Protein AF-A0A286IKX7-F1 (afdb_monomer)

Sequence (100 aa):
MKPLSNNLNVHLFSLTIGEFVQLQKSLISEEIKNISPKTGEDQQKSLFNFNQAAEYLNVSKPTFSKLRKSGKIKGMKVSENRILFSKVDLDMYLQNCREN

Foldseek 3Di:
DDDDPPPPPPVDDDDDPVRVVVVVVVVVVVVCVVVVPPPVVPDPQQKAWLVRLCVVLVHDSVVSVVCVVVVLADWDDPDPPTTIGGPVRSVVSVVVVVVD

Solvent-accessible surface area (backbone atoms only — not comparable to full-atom values): 6253 Å² total; per-residue (Å²): 138,82,84,82,79,77,81,75,81,70,80,75,83,82,70,54,72,69,56,47,56,50,52,54,51,52,54,51,54,53,50,48,62,71,68,42,79,75,81,52,87,84,74,63,76,59,60,27,45,67,66,55,46,16,57,73,71,72,45,54,65,71,56,43,51,50,41,40,76,71,60,67,40,68,64,49,77,79,48,99,90,41,54,34,29,48,51,68,47,55,51,51,42,56,51,59,66,72,78,107

Mean predicted aligned error: 15.91 Å

Nearest PDB structures (foldseek):
  4j2n-assembly1_A  TM=9.054E-01  e=1.148E-02  Pukovnikvirus pukovnik
  6ama-assembly1_B  TM=7.770E-01  e=1.007E-02  Streptomyces venezuelae
  5i44-assembly4_F-2  TM=7.588E-01  e=8.840E-03  Bacillus subtilis subsp. subtilis str. 168
  2zhh-assembly1_A-2  TM=7.863E-01  e=3.483E-02  Escherichia coli K-12
  3ucs-assembly1_A  TM=7.733E-01  e=5.873E-02  Klebsiella pneumoniae 342

Structure (mmCIF, N/CA/C/O backbone):
data_AF-A0A286IKX7-F1
#
_entry.id   AF-A0A286IKX7-F1
#
loop_
_atom_site.group_PDB
_atom_site.id
_atom_site.type_symbol
_atom_site.label_atom_id
_atom_site.label_alt_id
_atom_site.label_comp_id
_atom_site.label_asym_id
_atom_site.label_entity_id
_atom_site.label_seq_id
_atom_site.pdbx_PDB_ins_code
_atom_site.Cartn_x
_atom_site.Cartn_y
_atom_site.Cartn_z
_atom_site.occupancy
_atom_site.B_iso_or_equiv
_atom_site.auth_seq_id
_atom_site.auth_comp_id
_atom_site.auth_asym_id
_atom_site.auth_atom_id
_atom_site.pdbx_PDB_model_num
ATOM 1 N N . MET A 1 1 ? 35.862 -35.260 -65.998 1.00 47.72 1 MET A N 1
ATOM 2 C CA . MET A 1 1 ? 35.483 -34.774 -64.652 1.00 47.72 1 MET A CA 1
ATOM 3 C C . MET A 1 1 ? 34.980 -33.344 -64.797 1.00 47.72 1 MET A C 1
ATOM 5 O O . MET A 1 1 ? 35.721 -32.529 -65.326 1.00 47.72 1 MET A O 1
ATOM 9 N N . LYS A 1 2 ? 33.717 -33.054 -64.456 1.00 43.44 2 LYS A N 1
ATOM 10 C CA . LYS A 1 2 ? 33.159 -31.687 -64.490 1.00 43.44 2 LYS A CA 1
ATOM 11 C C . LYS A 1 2 ? 33.280 -31.077 -63.086 1.00 43.44 2 LYS A C 1
ATOM 13 O O . LYS A 1 2 ? 32.954 -31.793 -62.139 1.00 43.44 2 LYS A O 1
ATOM 18 N N . PRO A 1 3 ? 33.733 -29.824 -62.920 1.00 53.75 3 PRO A N 1
ATOM 19 C CA . PRO A 1 3 ? 33.733 -29.189 -61.611 1.00 53.75 3 PRO A CA 1
ATOM 20 C C . PRO A 1 3 ? 32.295 -28.870 -61.189 1.00 53.75 3 PRO A C 1
ATOM 22 O O . PRO A 1 3 ? 31.509 -28.321 -61.961 1.00 53.75 3 PRO A O 1
ATOM 25 N N . LEU A 1 4 ? 31.957 -29.259 -59.961 1.00 54.94 4 LEU A N 1
ATOM 26 C CA . LEU A 1 4 ? 30.704 -28.928 -59.300 1.00 54.94 4 LEU A CA 1
ATOM 27 C C . LEU A 1 4 ? 30.826 -27.481 -58.798 1.00 54.94 4 LEU A C 1
ATOM 29 O O . LEU A 1 4 ? 31.413 -27.226 -57.748 1.00 54.94 4 LEU A O 1
ATOM 33 N N . SER A 1 5 ? 30.347 -26.513 -59.577 1.00 57.78 5 SER A N 1
ATOM 34 C CA . SER A 1 5 ? 30.238 -25.129 -59.114 1.00 57.78 5 SER A CA 1
ATOM 35 C C . SER A 1 5 ? 29.103 -25.077 -58.091 1.00 57.78 5 SER A C 1
ATOM 37 O O . SER A 1 5 ? 27.930 -24.977 -58.451 1.00 57.78 5 SER A O 1
ATOM 39 N N . ASN A 1 6 ? 29.442 -25.215 -56.810 1.00 56.69 6 ASN A N 1
ATOM 40 C CA . ASN A 1 6 ? 28.498 -25.027 -55.718 1.00 56.69 6 ASN A CA 1
ATOM 41 C C . ASN A 1 6 ? 27.976 -23.585 -55.775 1.00 56.69 6 ASN A C 1
ATOM 43 O O . ASN A 1 6 ? 28.676 -22.648 -55.396 1.00 56.69 6 ASN A O 1
ATOM 47 N N . ASN A 1 7 ? 26.742 -23.413 -56.252 1.00 56.19 7 ASN A N 1
ATOM 48 C CA . ASN A 1 7 ? 25.965 -22.190 -56.082 1.00 56.19 7 ASN A CA 1
ATOM 49 C C . ASN A 1 7 ? 25.621 -22.038 -54.593 1.00 56.19 7 ASN A C 1
ATOM 51 O O . ASN A 1 7 ? 24.495 -22.291 -54.169 1.00 56.19 7 ASN A O 1
ATOM 55 N N . LEU A 1 8 ? 26.599 -21.642 -53.779 1.00 60.97 8 LEU A N 1
ATOM 56 C CA . LEU A 1 8 ? 26.319 -21.031 -52.489 1.00 60.97 8 LEU A CA 1
ATOM 57 C C . LEU A 1 8 ? 25.794 -19.625 -52.779 1.00 60.97 8 LEU A C 1
ATOM 59 O O . LEU A 1 8 ? 26.542 -18.652 -52.818 1.00 60.97 8 LEU A O 1
ATOM 63 N N . ASN A 1 9 ? 24.485 -19.541 -53.013 1.00 57.25 9 ASN A N 1
ATOM 64 C CA . ASN A 1 9 ? 23.735 -18.299 -52.909 1.00 57.25 9 ASN A CA 1
ATOM 65 C C . ASN A 1 9 ? 23.706 -17.908 -51.423 1.00 57.25 9 ASN A C 1
ATOM 67 O O . ASN A 1 9 ? 22.725 -18.125 -50.714 1.00 57.25 9 ASN A O 1
ATOM 71 N N . VAL A 1 10 ? 24.848 -17.437 -50.920 1.00 62.50 10 VAL A N 1
ATOM 72 C CA . VAL A 1 10 ? 24.927 -16.812 -49.606 1.00 62.50 10 VAL A CA 1
ATOM 73 C C . VAL A 1 10 ? 24.399 -15.410 -49.820 1.00 62.50 10 VAL A C 1
ATOM 75 O O . VAL A 1 10 ? 25.113 -14.529 -50.297 1.00 62.50 10 VAL A O 1
ATOM 78 N N . HIS A 1 11 ? 23.115 -15.227 -49.540 1.00 59.03 11 HIS A N 1
ATOM 79 C CA . HIS A 1 11 ? 22.507 -13.911 -49.527 1.00 59.03 11 HIS A CA 1
ATOM 80 C C . HIS A 1 11 ? 23.181 -13.123 -48.395 1.00 59.03 11 HIS A C 1
ATOM 82 O O . HIS A 1 11 ? 22.804 -13.240 -47.229 1.00 59.03 11 HIS A O 1
ATOM 88 N N . LEU A 1 12 ? 24.255 -12.392 -48.716 1.00 64.94 12 LEU A N 1
ATOM 89 C CA . LEU A 1 12 ? 24.895 -11.496 -47.764 1.00 64.94 12 LEU A CA 1
ATOM 90 C C . LEU A 1 12 ? 23.868 -10.422 -47.431 1.00 64.94 12 LEU A C 1
ATOM 92 O O . LEU A 1 12 ? 23.454 -9.647 -48.293 1.00 64.94 12 LEU A O 1
ATOM 96 N N . PHE A 1 13 ? 23.429 -10.397 -46.181 1.00 71.94 13 PHE A N 1
ATOM 97 C CA . PHE A 1 13 ? 22.666 -9.272 -45.685 1.00 71.94 13 PHE A CA 1
ATOM 98 C C . PHE A 1 13 ? 23.636 -8.094 -45.557 1.00 71.94 13 PHE A C 1
ATOM 100 O O . PHE A 1 13 ? 24.614 -8.141 -44.812 1.00 71.94 13 PHE A O 1
ATOM 107 N N . SER A 1 14 ? 23.393 -7.043 -46.330 1.00 76.50 14 SER A N 1
ATOM 108 C CA . SER A 1 14 ? 24.071 -5.763 -46.168 1.00 76.50 14 SER A CA 1
ATOM 109 C C . SER A 1 14 ? 23.096 -4.802 -45.516 1.00 76.50 14 SER A C 1
ATOM 111 O O . SER A 1 14 ? 22.024 -4.555 -46.064 1.00 76.50 14 SER A O 1
ATOM 113 N N . LEU A 1 15 ? 23.472 -4.266 -44.361 1.00 81.31 15 LEU A N 1
ATOM 114 C CA . LEU A 1 15 ? 22.768 -3.156 -43.737 1.00 81.31 15 LEU A CA 1
ATOM 115 C C . LEU A 1 15 ? 23.614 -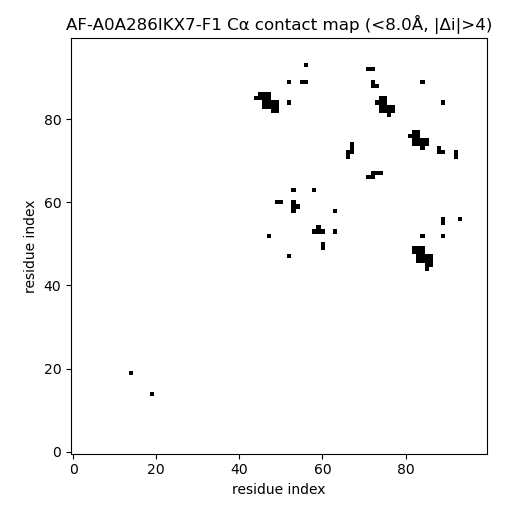1.904 -43.911 1.00 81.31 15 LEU A C 1
ATOM 117 O O . LEU A 1 15 ? 24.829 -1.918 -43.697 1.00 81.31 15 LEU A O 1
ATOM 121 N N . THR A 1 16 ? 22.967 -0.807 -44.269 1.00 87.75 16 THR A N 1
ATOM 122 C CA . THR A 1 16 ? 23.560 0.514 -44.103 1.00 87.75 16 THR A CA 1
ATOM 123 C C . THR A 1 16 ? 23.745 0.807 -42.614 1.00 87.75 16 THR A C 1
ATOM 125 O O . THR A 1 16 ? 23.068 0.252 -41.745 1.00 87.75 16 THR A O 1
ATOM 128 N N . ILE A 1 17 ? 24.646 1.736 -42.298 1.00 86.31 17 ILE A N 1
ATOM 129 C CA . ILE A 1 17 ? 24.882 2.169 -40.912 1.00 86.31 17 ILE A CA 1
ATOM 130 C C . ILE A 1 17 ? 23.581 2.697 -40.281 1.00 86.31 17 ILE A C 1
ATOM 132 O O . ILE A 1 17 ? 23.313 2.441 -39.109 1.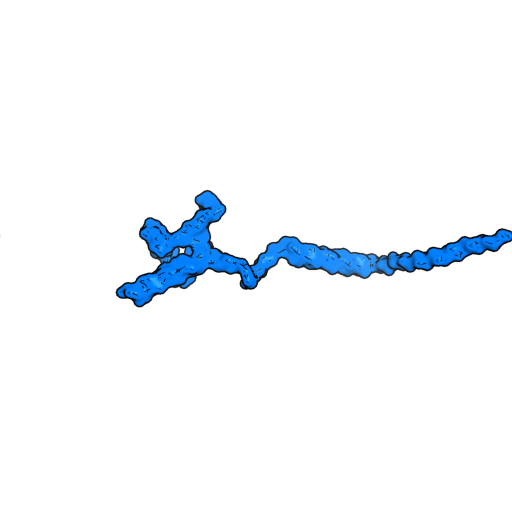00 86.31 17 ILE A O 1
ATOM 136 N N . GLY A 1 18 ? 22.742 3.388 -41.061 1.00 88.25 18 GLY A N 1
ATOM 137 C CA . GLY A 1 18 ? 21.447 3.886 -40.597 1.00 88.25 18 GLY A CA 1
ATOM 138 C C . GLY A 1 18 ? 20.482 2.763 -40.209 1.00 88.25 18 GLY A C 1
ATOM 139 O O . GLY A 1 18 ? 19.877 2.821 -39.139 1.00 88.25 18 GLY A O 1
ATOM 140 N N . GLU A 1 19 ? 20.385 1.720 -41.034 1.00 86.00 19 GLU A N 1
ATOM 141 C CA . GLU A 1 19 ? 19.537 0.552 -40.760 1.00 86.00 19 GLU A CA 1
ATOM 142 C C . GLU A 1 19 ? 20.054 -0.253 -39.562 1.00 86.00 19 GLU A C 1
ATOM 144 O O . GLU A 1 19 ? 19.264 -0.690 -38.727 1.00 86.00 19 GLU A O 1
ATOM 149 N N . PHE A 1 20 ? 21.375 -0.378 -39.409 1.00 88.25 20 PHE A N 1
ATOM 150 C CA . PHE A 1 20 ? 21.974 -1.012 -38.234 1.00 88.25 20 PHE A CA 1
ATOM 151 C C . PHE A 1 20 ? 21.628 -0.262 -36.938 1.00 88.25 20 PHE A C 1
ATOM 153 O O . PHE A 1 20 ? 21.231 -0.876 -35.948 1.00 88.25 20 PHE A O 1
ATOM 160 N N . VAL A 1 21 ? 21.706 1.073 -36.948 1.00 88.50 21 VAL A N 1
ATOM 161 C CA . VAL A 1 21 ? 21.328 1.900 -35.791 1.00 88.50 21 VAL A CA 1
ATOM 162 C C . VAL A 1 21 ? 19.841 1.747 -35.457 1.00 88.50 21 VAL A C 1
ATOM 164 O O . VAL A 1 21 ? 19.474 1.714 -34.281 1.00 88.50 21 VAL A O 1
ATOM 167 N N . GLN A 1 22 ? 18.970 1.648 -36.462 1.00 88.62 22 GLN A N 1
ATOM 168 C CA . GLN A 1 22 ? 17.539 1.417 -36.241 1.00 88.62 22 GLN A CA 1
ATOM 169 C C . GLN A 1 22 ? 17.269 0.032 -35.648 1.00 88.62 22 GLN A C 1
ATOM 171 O O . GLN A 1 22 ? 16.519 -0.067 -34.677 1.00 88.62 22 GLN A O 1
ATOM 176 N N . LEU A 1 23 ? 17.932 -1.004 -36.164 1.00 88.38 23 LEU A N 1
ATOM 177 C CA . LEU A 1 23 ? 17.839 -2.366 -35.641 1.00 88.38 23 LEU A CA 1
ATOM 178 C C . LEU A 1 23 ? 18.320 -2.447 -34.187 1.00 88.38 23 LEU A C 1
ATOM 180 O O . LEU A 1 23 ? 17.673 -3.050 -33.335 1.00 88.38 23 LEU A O 1
ATOM 184 N N . GLN A 1 24 ? 19.431 -1.785 -33.867 1.00 85.94 24 GLN A N 1
ATOM 185 C CA . GLN A 1 24 ? 19.927 -1.734 -32.496 1.00 85.94 24 GLN A CA 1
ATOM 186 C C . GLN A 1 24 ? 18.905 -1.069 -31.556 1.00 85.94 24 GLN A C 1
A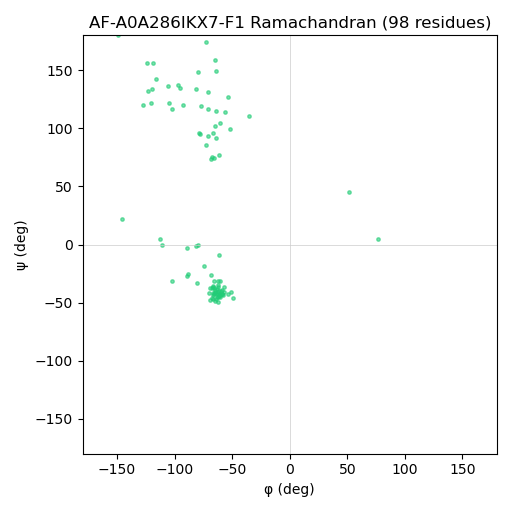TOM 188 O O . GLN A 1 24 ? 18.656 -1.564 -30.457 1.00 85.94 24 GLN A O 1
ATOM 193 N N . LYS A 1 25 ? 18.268 0.027 -31.991 1.00 88.38 25 LYS A N 1
ATOM 194 C CA . LYS A 1 25 ? 17.229 0.719 -31.211 1.00 88.38 25 LYS A CA 1
ATOM 195 C C . LYS A 1 25 ? 15.976 -0.133 -31.004 1.00 88.38 25 LYS A C 1
ATOM 197 O O . LYS A 1 25 ? 15.406 -0.078 -29.913 1.00 88.38 25 LYS A O 1
ATOM 202 N N . SER A 1 26 ? 15.539 -0.898 -32.006 1.00 84.94 26 SER A N 1
ATOM 203 C CA . SER A 1 26 ? 14.361 -1.763 -31.872 1.00 84.94 26 SER A CA 1
ATOM 204 C C . SER A 1 26 ? 14.615 -2.895 -30.880 1.00 84.94 26 SER A C 1
ATOM 206 O O . SER A 1 26 ? 13.828 -3.059 -29.952 1.00 84.94 26 SER A O 1
ATOM 208 N N . LEU A 1 27 ? 15.759 -3.578 -30.993 1.00 84.62 27 LEU A N 1
ATOM 209 C CA . LEU A 1 27 ? 16.140 -4.668 -30.089 1.00 84.62 27 LEU A CA 1
ATOM 210 C C . LEU A 1 27 ? 16.259 -4.189 -28.638 1.00 84.62 27 LEU A C 1
ATOM 212 O O . LEU A 1 27 ? 15.715 -4.805 -27.727 1.00 84.62 27 LEU A O 1
ATOM 216 N N . ILE A 1 28 ? 16.906 -3.040 -28.419 1.00 84.62 28 ILE A N 1
ATOM 217 C CA . ILE A 1 28 ? 17.012 -2.447 -27.080 1.00 84.62 28 ILE A CA 1
ATOM 218 C C . ILE A 1 28 ? 15.625 -2.082 -26.536 1.00 84.62 28 ILE A C 1
ATOM 220 O O . ILE A 1 28 ? 15.351 -2.310 -25.363 1.00 84.62 28 ILE A O 1
ATOM 224 N N . SER A 1 29 ? 14.732 -1.537 -27.363 1.00 76.88 29 SER A N 1
ATOM 225 C CA . SER A 1 29 ? 13.380 -1.161 -26.925 1.00 76.88 29 SER A CA 1
ATOM 226 C C . SER A 1 29 ? 12.527 -2.372 -26.539 1.00 76.88 29 SER A C 1
ATOM 228 O O . SER A 1 29 ? 11.730 -2.289 -25.606 1.00 76.88 29 SER A O 1
ATOM 230 N N . GLU A 1 30 ? 12.679 -3.490 -27.245 1.00 76.06 30 GLU A N 1
ATOM 231 C CA . GLU A 1 30 ? 12.017 -4.758 -26.926 1.00 76.06 30 GLU A CA 1
ATOM 232 C C . GLU A 1 30 ? 12.538 -5.352 -25.615 1.00 76.06 30 GLU A C 1
ATOM 234 O O . GLU A 1 30 ? 11.743 -5.690 -24.737 1.00 76.06 30 GLU A O 1
ATOM 239 N N . GLU A 1 31 ? 13.856 -5.380 -25.424 1.00 75.81 31 GLU A N 1
ATOM 240 C CA . GLU A 1 31 ? 14.459 -5.851 -24.174 1.00 75.81 31 GLU A CA 1
ATOM 241 C C . GLU A 1 31 ? 14.110 -4.944 -22.990 1.00 75.81 31 GLU A C 1
ATOM 243 O O . GLU A 1 31 ? 13.734 -5.425 -21.922 1.00 75.81 31 GLU A O 1
ATOM 248 N N . ILE A 1 32 ? 14.110 -3.619 -23.170 1.00 73.56 32 ILE A N 1
ATOM 249 C CA . ILE A 1 32 ? 13.679 -2.684 -22.122 1.00 73.56 32 ILE A CA 1
ATOM 250 C C . ILE A 1 32 ? 12.206 -2.906 -21.751 1.00 73.56 32 ILE A C 1
ATOM 252 O O . ILE A 1 32 ? 11.869 -2.798 -20.575 1.00 73.56 32 ILE A O 1
ATOM 256 N N . LYS A 1 33 ? 11.318 -3.268 -22.688 1.00 69.38 33 LYS A N 1
ATOM 257 C CA . LYS A 1 33 ? 9.925 -3.634 -22.354 1.00 69.38 33 LYS A CA 1
ATOM 258 C C . LYS A 1 33 ? 9.833 -4.914 -21.518 1.00 69.38 33 LYS A C 1
ATOM 260 O O . LYS A 1 33 ? 8.917 -5.027 -20.706 1.00 69.38 33 LYS A O 1
ATOM 265 N N . ASN A 1 34 ? 10.761 -5.851 -21.701 1.00 67.06 34 ASN A N 1
ATOM 266 C CA . ASN A 1 34 ? 10.814 -7.100 -20.940 1.00 67.06 34 ASN A CA 1
ATOM 267 C C . ASN A 1 34 ? 11.458 -6.926 -19.553 1.00 67.06 34 ASN A C 1
ATOM 269 O O . ASN A 1 34 ? 11.055 -7.603 -18.608 1.00 67.06 34 ASN A O 1
ATOM 273 N N . ILE A 1 35 ? 12.435 -6.020 -19.430 1.00 64.00 35 ILE A N 1
ATOM 274 C CA . ILE A 1 35 ? 13.183 -5.743 -18.190 1.00 64.00 35 ILE A CA 1
ATOM 275 C C . ILE A 1 35 ? 12.499 -4.670 -17.339 1.00 64.00 35 ILE A C 1
ATOM 277 O O . ILE A 1 35 ? 12.652 -4.664 -16.115 1.00 64.00 35 ILE A O 1
ATOM 281 N N . SER A 1 36 ? 11.738 -3.761 -17.958 1.00 54.44 36 SER A N 1
ATOM 282 C CA . SER A 1 36 ? 10.895 -2.831 -17.214 1.00 54.44 36 SER A CA 1
ATOM 283 C C . SER A 1 36 ? 10.023 -3.660 -16.277 1.00 54.44 36 SER A C 1
ATOM 285 O O . SER A 1 36 ? 9.379 -4.609 -16.745 1.00 54.44 36 SER A O 1
ATOM 287 N N . PRO A 1 37 ? 10.003 -3.368 -14.962 1.00 53.72 37 PRO A N 1
ATOM 288 C CA . PRO A 1 37 ? 9.051 -4.019 -14.094 1.00 53.72 37 PRO A CA 1
ATOM 289 C C . PRO A 1 37 ? 7.700 -3.719 -14.717 1.00 53.72 37 PRO A C 1
ATOM 291 O O . PRO A 1 37 ? 7.296 -2.560 -14.790 1.00 53.72 37 PRO A O 1
ATOM 294 N N . LYS A 1 38 ? 7.023 -4.758 -15.215 1.00 52.22 38 LYS A N 1
ATOM 295 C CA . LYS A 1 38 ? 5.604 -4.671 -15.501 1.00 52.22 38 LYS A CA 1
ATOM 296 C C . LYS A 1 38 ? 5.004 -4.154 -14.199 1.00 52.22 38 LYS A C 1
ATOM 298 O O . LYS A 1 38 ? 4.818 -4.919 -13.252 1.00 52.22 38 LYS A O 1
ATOM 303 N N . THR A 1 39 ? 4.718 -2.858 -14.117 1.00 48.81 39 THR A N 1
ATOM 304 C CA . THR A 1 39 ? 3.605 -2.349 -13.333 1.00 48.81 39 THR A CA 1
ATOM 305 C C . THR A 1 39 ? 2.396 -2.998 -13.979 1.00 48.81 39 THR A C 1
ATOM 307 O O . THR A 1 39 ? 1.751 -2.438 -14.852 1.00 48.81 39 THR A O 1
ATOM 310 N N . GLY A 1 40 ? 2.217 -4.281 -13.661 1.00 44.31 40 GLY A N 1
ATOM 311 C CA . GLY A 1 40 ? 1.073 -5.066 -14.034 1.00 44.31 40 GLY A CA 1
ATOM 312 C C . GLY A 1 40 ? -0.073 -4.449 -13.275 1.00 44.31 40 GLY A C 1
ATOM 313 O O . GLY A 1 40 ? -0.264 -4.747 -12.097 1.00 44.31 40 GLY A O 1
ATOM 314 N N . GLU A 1 41 ? -0.782 -3.559 -13.953 1.00 51.91 41 GLU A N 1
ATOM 315 C CA . GLU A 1 41 ? -2.022 -2.971 -13.468 1.00 51.91 41 GLU A CA 1
ATOM 316 C C . GLU A 1 41 ? -3.110 -4.033 -13.251 1.00 51.91 41 GLU A C 1
ATOM 318 O O . GLU A 1 41 ? -4.082 -3.754 -12.566 1.00 51.91 41 GLU A O 1
ATOM 323 N N . ASP A 1 42 ? -2.907 -5.284 -13.682 1.00 46.12 42 ASP A N 1
ATOM 324 C CA . ASP A 1 42 ? -3.985 -6.277 -13.675 1.00 46.12 42 ASP A CA 1
ATOM 325 C C . ASP A 1 42 ? -3.858 -7.436 -12.675 1.00 46.12 42 ASP A C 1
ATOM 327 O O . ASP A 1 42 ? -4.772 -8.252 -12.599 1.00 46.12 42 ASP A O 1
ATOM 331 N N . GLN A 1 43 ? -2.798 -7.5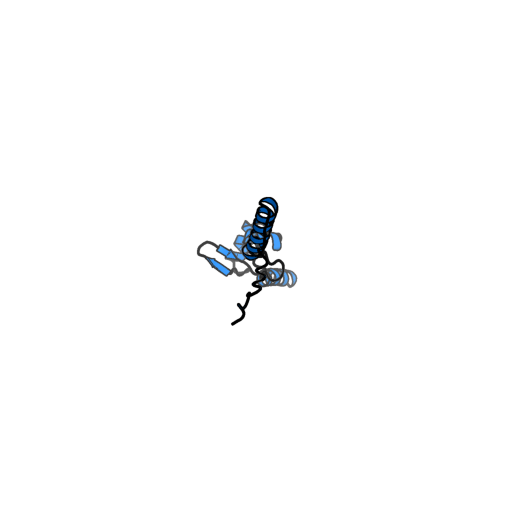28 -11.855 1.00 47.00 43 GLN A N 1
ATOM 332 C CA . GLN A 1 43 ? -2.718 -8.543 -10.773 1.00 47.00 43 GLN A CA 1
ATOM 333 C C . GLN A 1 43 ? -1.976 -8.072 -9.505 1.00 47.00 43 GLN A C 1
ATOM 335 O O . GLN A 1 43 ? -1.497 -8.885 -8.705 1.00 47.00 43 GLN A O 1
ATOM 340 N N . GLN A 1 44 ? -1.878 -6.757 -9.276 1.00 49.41 44 GLN A N 1
ATOM 341 C CA . GLN A 1 44 ? -1.399 -6.228 -7.998 1.00 49.41 44 GLN A CA 1
ATOM 342 C C . GLN A 1 44 ? -2.391 -6.598 -6.894 1.00 49.41 44 GLN A C 1
ATOM 344 O O . GLN A 1 44 ? -3.427 -5.959 -6.717 1.00 49.41 44 GLN A O 1
ATOM 349 N N . LYS A 1 45 ? -2.038 -7.623 -6.108 1.00 56.88 45 LYS A N 1
ATOM 350 C CA . LYS A 1 45 ? -2.502 -7.796 -4.725 1.00 56.88 45 LYS A CA 1
ATOM 351 C C . LYS A 1 45 ? -2.619 -6.402 -4.112 1.00 56.88 45 LYS A C 1
ATOM 353 O O . LYS A 1 45 ? -1.594 -5.741 -3.964 1.00 56.88 45 LYS A O 1
ATOM 358 N N . SER A 1 46 ? -3.848 -5.955 -3.850 1.00 78.25 46 SER A N 1
ATOM 359 C CA . SER A 1 46 ? -4.189 -4.597 -3.418 1.00 78.25 46 SER A CA 1
ATOM 360 C C . SER A 1 46 ? -3.615 -4.319 -2.028 1.00 78.25 46 SER A C 1
ATOM 362 O O . SER A 1 46 ? -4.303 -4.399 -1.010 1.00 78.25 46 SER A O 1
ATOM 364 N N . LEU A 1 47 ? -2.305 -4.112 -1.995 1.00 90.25 47 LEU A N 1
ATOM 365 C CA . LEU A 1 47 ? -1.498 -3.902 -0.816 1.00 90.25 47 LEU A CA 1
ATOM 366 C C . LEU A 1 47 ? -1.206 -2.416 -0.723 1.00 90.25 47 LEU A C 1
ATOM 368 O O . LEU A 1 47 ? -0.523 -1.839 -1.565 1.00 90.25 47 LEU A O 1
ATOM 372 N N . PHE A 1 48 ? -1.706 -1.818 0.339 1.00 92.56 48 PHE A N 1
ATOM 373 C CA . PHE A 1 48 ? -1.553 -0.412 0.631 1.00 92.56 48 PHE A CA 1
ATOM 374 C C . PHE A 1 48 ? -0.390 -0.224 1.594 1.00 92.56 48 PHE A C 1
ATOM 376 O O . PHE A 1 48 ? -0.236 -0.961 2.571 1.00 92.56 48 PHE A O 1
ATOM 383 N N . ASN A 1 49 ? 0.440 0.782 1.346 1.00 93.50 49 ASN A N 1
ATOM 384 C CA . ASN A 1 49 ? 1.327 1.290 2.385 1.00 93.50 49 ASN A CA 1
ATOM 385 C C . ASN A 1 49 ? 0.517 2.082 3.432 1.00 93.50 49 ASN A C 1
ATOM 387 O O . ASN A 1 49 ? -0.680 2.312 3.277 1.00 93.50 49 ASN A O 1
ATOM 391 N N . PHE A 1 50 ? 1.169 2.518 4.510 1.00 93.88 50 PHE A N 1
ATOM 392 C CA . PHE A 1 50 ? 0.492 3.218 5.605 1.00 93.88 50 PHE A CA 1
ATOM 393 C C . PHE A 1 50 ? -0.264 4.484 5.164 1.00 93.88 50 PHE A C 1
ATOM 395 O O . PHE A 1 50 ? -1.369 4.726 5.639 1.00 93.88 50 PHE A O 1
ATOM 402 N N . ASN A 1 51 ? 0.318 5.290 4.268 1.00 93.50 51 ASN A N 1
ATOM 403 C CA . ASN A 1 51 ? -0.322 6.521 3.797 1.00 93.50 51 ASN A CA 1
ATOM 404 C C . ASN A 1 51 ? -1.540 6.193 2.933 1.00 93.50 51 ASN A C 1
ATOM 406 O O . ASN A 1 51 ? -2.623 6.700 3.198 1.00 93.50 51 ASN A O 1
ATOM 410 N N . GLN A 1 52 ? -1.375 5.276 1.979 1.00 94.31 52 GLN A N 1
ATOM 411 C CA . GLN A 1 52 ? -2.460 4.862 1.095 1.00 94.31 52 GLN A CA 1
ATOM 412 C C . GLN A 1 52 ? -3.611 4.211 1.874 1.00 94.31 52 GLN A C 1
ATOM 414 O O . GLN A 1 52 ? -4.769 4.426 1.547 1.00 94.31 52 GLN A O 1
ATOM 419 N N . ALA A 1 53 ? -3.317 3.445 2.928 1.00 94.50 53 ALA A N 1
ATOM 420 C CA . ALA A 1 53 ? -4.343 2.831 3.767 1.00 94.50 53 ALA A CA 1
ATOM 421 C C . ALA A 1 53 ? -5.114 3.867 4.609 1.00 94.50 53 ALA A C 1
ATOM 423 O O . ALA A 1 53 ? -6.323 3.739 4.791 1.00 94.50 53 ALA A O 1
ATOM 424 N N . ALA A 1 54 ? -4.430 4.905 5.104 1.00 95.44 54 ALA A N 1
ATOM 425 C CA . ALA A 1 54 ? -5.077 6.009 5.812 1.00 95.44 54 ALA A CA 1
ATOM 426 C C . ALA A 1 54 ? -5.982 6.829 4.878 1.00 95.44 54 ALA A C 1
ATOM 428 O O . ALA A 1 54 ? -7.108 7.155 5.250 1.00 95.44 54 ALA A O 1
ATOM 429 N N . GLU A 1 55 ? -5.512 7.099 3.657 1.00 95.38 55 GLU A N 1
ATOM 430 C CA . GLU A 1 55 ? -6.290 7.753 2.599 1.00 95.38 55 GLU A CA 1
ATOM 431 C C . GLU A 1 55 ? -7.496 6.905 2.180 1.00 95.38 55 GLU A C 1
ATOM 433 O O . GLU A 1 55 ? -8.600 7.430 2.079 1.00 95.38 55 GLU A O 1
ATOM 438 N N . TYR A 1 56 ? -7.318 5.588 2.031 1.00 94.50 56 TYR A N 1
ATOM 439 C CA . TYR A 1 56 ? -8.392 4.656 1.678 1.00 94.50 56 TYR A CA 1
ATOM 440 C C . TYR A 1 56 ? -9.544 4.678 2.688 1.00 94.50 56 TYR A C 1
ATOM 442 O O . TYR A 1 56 ? -10.711 4.700 2.310 1.00 94.50 56 TYR A O 1
ATOM 450 N N . LEU A 1 57 ? -9.220 4.712 3.983 1.00 93.56 57 LEU A N 1
ATOM 451 C CA . LEU A 1 57 ? -10.215 4.824 5.052 1.00 93.56 57 LEU A CA 1
ATOM 452 C C . LEU A 1 57 ? -10.687 6.264 5.300 1.00 93.56 57 LEU A C 1
ATOM 454 O O . LEU A 1 57 ? -11.521 6.480 6.176 1.00 93.56 57 LEU A O 1
ATOM 458 N N . ASN A 1 58 ? -10.152 7.241 4.563 1.00 94.94 58 ASN A N 1
ATOM 459 C CA . ASN A 1 58 ? -10.407 8.668 4.727 1.00 94.94 58 ASN A CA 1
ATOM 460 C C . ASN A 1 58 ? -10.207 9.162 6.175 1.00 94.94 58 ASN A C 1
ATOM 462 O O . ASN A 1 58 ? -11.026 9.888 6.741 1.00 94.94 58 ASN A O 1
ATOM 466 N N . VAL A 1 59 ? -9.106 8.738 6.805 1.00 94.69 59 VAL A N 1
ATOM 467 C CA . VAL A 1 59 ? -8.737 9.132 8.171 1.00 94.69 59 VAL A CA 1
ATOM 468 C C . VAL A 1 59 ? -7.349 9.755 8.218 1.00 94.69 59 VAL A C 1
ATOM 470 O O . VAL A 1 59 ? -6.467 9.470 7.411 1.00 94.69 59 VAL A O 1
ATOM 473 N N . SER A 1 60 ? -7.105 10.572 9.242 1.00 96.38 60 SER A N 1
ATOM 474 C CA . SER A 1 60 ? -5.767 11.111 9.476 1.00 96.38 60 SER A CA 1
ATOM 475 C C . SER A 1 60 ? -4.755 9.998 9.804 1.00 96.38 60 SER A C 1
ATOM 477 O O . SER A 1 60 ? -5.079 9.004 10.462 1.00 96.38 60 SER A O 1
ATOM 479 N N . LYS A 1 61 ? -3.486 10.195 9.426 1.00 95.06 61 LYS A N 1
ATOM 480 C CA . LYS A 1 61 ? -2.363 9.306 9.787 1.00 95.06 61 LYS A CA 1
ATOM 481 C C . LYS A 1 61 ? -2.293 8.971 11.290 1.00 95.06 61 LYS A C 1
ATOM 483 O O . LYS A 1 61 ? -2.125 7.792 11.617 1.00 95.06 61 LYS A O 1
ATOM 488 N N . PRO A 1 62 ? -2.427 9.933 12.231 1.00 96.44 62 PRO A N 1
ATOM 489 C CA . PRO A 1 62 ? -2.432 9.605 13.656 1.00 96.44 62 PRO A CA 1
ATOM 490 C C . PRO A 1 62 ? -3.657 8.780 14.068 1.00 96.44 62 PRO A C 1
ATOM 492 O O . PRO A 1 62 ? -3.513 7.871 14.888 1.00 96.44 62 PRO A O 1
ATOM 495 N N . THR A 1 63 ? -4.831 9.019 13.476 1.00 95.12 63 THR A N 1
ATOM 496 C CA . THR A 1 63 ? -6.018 8.176 13.697 1.00 95.12 63 THR A CA 1
ATOM 497 C C . THR A 1 63 ? -5.768 6.749 13.213 1.00 95.12 63 THR A C 1
ATOM 499 O O . THR A 1 63 ? -5.939 5.808 13.986 1.00 95.12 63 THR A O 1
ATOM 502 N N . PHE A 1 64 ? -5.265 6.572 11.990 1.00 95.50 64 PHE A N 1
ATOM 503 C CA . PHE A 1 64 ? -4.931 5.253 11.447 1.00 9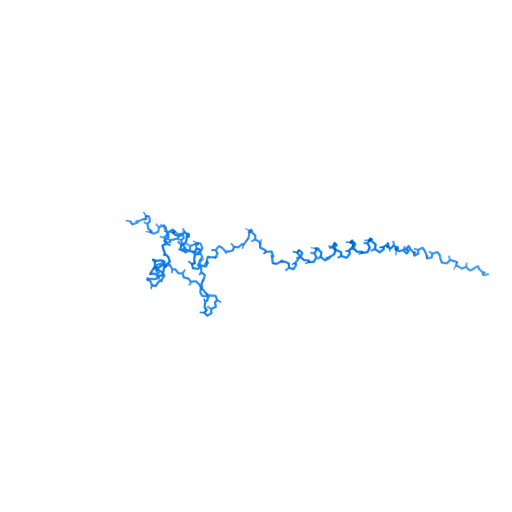5.50 64 PHE A CA 1
ATOM 504 C C . PHE A 1 64 ? -3.885 4.519 12.305 1.00 95.50 64 PHE A C 1
ATOM 506 O O . PHE A 1 64 ? -4.013 3.327 12.585 1.00 95.50 64 PHE A O 1
ATOM 513 N N . SER A 1 65 ? -2.888 5.244 12.827 1.00 94.69 65 SER A N 1
ATOM 514 C CA . SER A 1 65 ? -1.900 4.692 13.764 1.00 94.69 65 SER A CA 1
ATOM 515 C C . SER A 1 65 ? -2.555 4.124 15.027 1.00 94.69 65 SER A C 1
ATOM 517 O O . SER A 1 65 ? -2.193 3.028 15.462 1.00 94.69 65 SER A O 1
ATOM 519 N N . LYS A 1 66 ? -3.546 4.825 15.596 1.00 94.94 66 LYS A N 1
ATOM 520 C CA . LYS A 1 66 ? -4.322 4.346 16.754 1.00 94.94 66 LYS A CA 1
ATOM 521 C C . LYS A 1 66 ? -5.159 3.112 16.406 1.00 94.94 66 LYS A C 1
ATOM 523 O O . LYS A 1 66 ? -5.173 2.158 17.182 1.00 94.94 66 LYS A O 1
ATOM 528 N N . LEU A 1 67 ? -5.805 3.089 15.239 1.00 92.19 67 LEU A N 1
ATOM 529 C CA . LEU A 1 67 ? -6.589 1.935 14.771 1.00 92.19 67 LEU A CA 1
ATOM 530 C C . LEU A 1 67 ? -5.720 0.681 14.616 1.00 92.19 67 LEU A C 1
ATOM 532 O O . LEU A 1 67 ? -6.079 -0.393 15.091 1.00 92.19 67 LEU A O 1
ATOM 536 N N . ARG A 1 68 ? -4.523 0.831 14.046 1.00 93.12 68 ARG A N 1
ATOM 537 C CA . ARG A 1 68 ? -3.551 -0.262 13.958 1.00 93.12 68 ARG A CA 1
ATOM 538 C C . ARG A 1 68 ? -3.065 -0.712 15.338 1.00 93.12 68 ARG A C 1
ATOM 540 O O . ARG A 1 68 ? -3.042 -1.904 15.617 1.00 93.12 68 ARG A O 1
ATOM 547 N N . LYS A 1 69 ? -2.667 0.225 16.209 1.00 91.94 69 LYS A N 1
ATOM 548 C CA . LYS A 1 69 ? -2.163 -0.089 17.563 1.00 91.94 69 LYS A CA 1
ATOM 549 C C . LYS A 1 69 ? -3.213 -0.771 18.444 1.00 91.94 69 LYS A C 1
ATOM 551 O O . LYS A 1 69 ? -2.849 -1.587 19.277 1.00 91.94 69 LYS A O 1
ATOM 556 N N . SER A 1 70 ? -4.490 -0.454 18.243 1.00 91.44 70 SER A N 1
ATOM 557 C CA . SER A 1 70 ? -5.614 -1.114 18.923 1.00 91.44 70 SER A CA 1
ATOM 558 C C . SER A 1 70 ? -5.992 -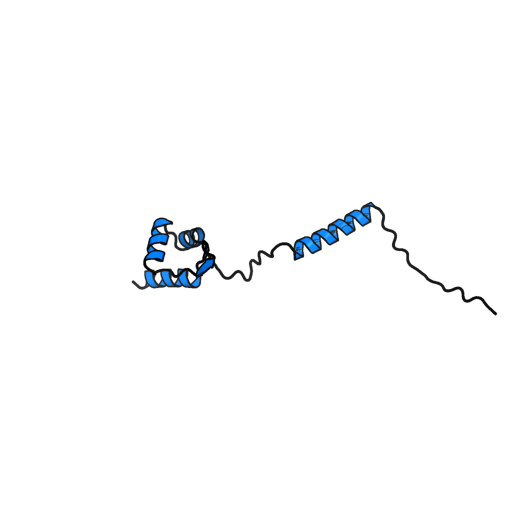2.470 18.317 1.00 91.44 70 SER A C 1
ATOM 560 O O . SER A 1 70 ? -6.913 -3.111 18.807 1.00 91.44 70 SER A O 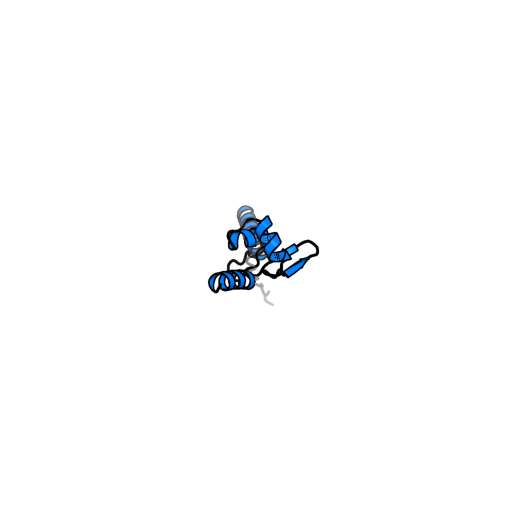1
ATOM 562 N N . GLY A 1 71 ? -5.307 -2.919 17.258 1.00 90.06 71 GLY A N 1
ATOM 563 C CA . GLY A 1 71 ? -5.555 -4.213 16.621 1.00 90.06 71 GLY A CA 1
ATOM 564 C C . GLY A 1 71 ? -6.798 -4.260 15.729 1.00 90.06 71 GLY A C 1
ATOM 565 O O . GLY A 1 71 ? -7.106 -5.321 15.195 1.00 90.06 71 GLY A O 1
ATOM 566 N N . LYS A 1 72 ? -7.487 -3.128 15.520 1.00 89.12 72 LYS A N 1
ATOM 567 C CA . LYS A 1 72 ? -8.686 -3.051 14.667 1.00 89.12 72 LYS A CA 1
ATOM 568 C C . LYS A 1 72 ? -8.381 -3.262 13.184 1.00 89.12 72 LYS A C 1
ATOM 570 O O . LYS A 1 72 ? -9.254 -3.683 12.438 1.00 89.12 72 LYS A O 1
ATOM 575 N N . ILE A 1 73 ? -7.151 -2.958 12.767 1.00 92.19 73 ILE A N 1
ATOM 576 C CA . ILE A 1 73 ? -6.670 -3.148 11.396 1.00 92.19 73 ILE A CA 1
ATOM 577 C C . ILE A 1 73 ? -5.377 -3.954 11.458 1.00 92.19 73 ILE A C 1
ATOM 579 O O . ILE A 1 73 ? -4.392 -3.519 12.067 1.00 92.19 73 ILE A O 1
ATOM 583 N N . LYS A 1 74 ? -5.373 -5.125 10.817 1.00 89.38 74 LYS A N 1
ATOM 584 C CA . LYS A 1 74 ? -4.194 -5.989 10.728 1.00 89.38 74 LYS A CA 1
ATOM 585 C C . LYS A 1 74 ? -3.276 -5.503 9.609 1.00 89.38 74 LYS A C 1
ATOM 587 O O . LYS A 1 74 ? -3.720 -5.188 8.512 1.00 89.38 74 LYS A O 1
ATOM 592 N N . GLY A 1 75 ? -1.983 -5.416 9.910 1.00 90.31 75 GLY A N 1
ATOM 593 C CA . GLY A 1 75 ? -0.939 -5.100 8.938 1.00 90.31 75 GLY A CA 1
ATOM 594 C C . GLY A 1 75 ? 0.013 -6.278 8.779 1.00 90.31 75 GLY A C 1
ATOM 595 O O . GLY A 1 75 ? 0.360 -6.937 9.758 1.00 90.31 75 GLY A O 1
ATOM 596 N N . MET A 1 76 ? 0.463 -6.517 7.555 1.00 90.88 76 MET A N 1
ATOM 597 C CA . MET A 1 76 ? 1.453 -7.530 7.214 1.00 90.88 76 MET A CA 1
ATOM 598 C C . MET A 1 76 ? 2.848 -6.904 7.229 1.00 90.88 76 MET A C 1
ATOM 600 O O . MET A 1 76 ? 3.126 -5.962 6.483 1.00 90.88 76 MET A O 1
ATOM 604 N N . LYS A 1 77 ? 3.742 -7.416 8.079 1.00 91.50 77 LYS A N 1
ATOM 605 C CA . LYS A 1 77 ? 5.148 -6.997 8.094 1.00 91.50 77 LYS A CA 1
ATOM 606 C C . LYS A 1 77 ? 5.873 -7.653 6.915 1.00 91.50 77 LYS A C 1
ATOM 608 O O . LYS A 1 77 ? 5.911 -8.873 6.830 1.00 91.50 77 LYS A O 1
ATOM 613 N N . VAL A 1 78 ? 6.420 -6.841 6.012 1.00 88.44 78 VAL A N 1
ATOM 614 C CA . VAL A 1 78 ? 7.129 -7.297 4.798 1.00 88.44 78 VAL A CA 1
ATOM 615 C C . VAL A 1 78 ? 8.644 -7.197 4.970 1.00 88.44 78 VAL A C 1
ATOM 617 O O . VAL A 1 78 ? 9.390 -8.001 4.426 1.00 88.44 78 VAL A O 1
ATOM 620 N N . SER A 1 79 ? 9.108 -6.223 5.752 1.00 89.69 79 SER A N 1
ATOM 621 C CA . SER A 1 79 ? 10.498 -6.110 6.196 1.00 89.69 79 SER A CA 1
ATOM 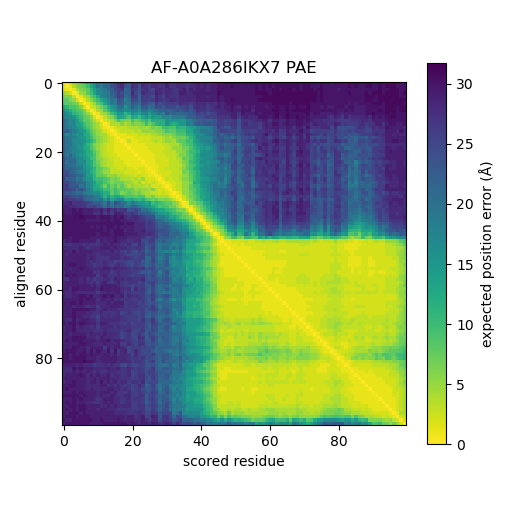622 C C . SER A 1 79 ? 10.547 -5.440 7.568 1.00 89.69 79 SER A C 1
ATOM 624 O O . SER A 1 79 ? 9.507 -5.085 8.128 1.00 89.69 79 SER A O 1
ATOM 626 N N . GLU A 1 80 ? 11.741 -5.256 8.130 1.00 85.88 80 GLU A N 1
ATOM 627 C CA . GLU A 1 80 ? 11.928 -4.668 9.460 1.00 85.88 80 GLU A CA 1
ATOM 628 C C . GLU A 1 80 ? 11.187 -3.333 9.640 1.00 85.88 80 GLU A C 1
ATOM 630 O O . GLU A 1 80 ? 10.490 -3.158 10.641 1.00 85.88 80 GLU A O 1
ATOM 635 N N . ASN A 1 81 ? 11.213 -2.486 8.603 1.00 88.12 81 ASN A N 1
ATOM 636 C CA . ASN A 1 81 ? 10.623 -1.144 8.600 1.00 88.12 81 ASN A CA 1
ATOM 637 C C . ASN A 1 81 ? 9.412 -0.984 7.667 1.00 88.12 81 ASN A C 1
ATOM 639 O O . ASN A 1 81 ? 8.901 0.126 7.511 1.00 88.12 81 ASN A O 1
ATOM 643 N N . ARG A 1 82 ? 8.938 -2.060 7.024 1.00 88.00 82 ARG A N 1
ATOM 644 C CA . ARG A 1 82 ? 7.845 -1.984 6.043 1.00 88.00 82 ARG A CA 1
ATOM 645 C C . ARG A 1 82 ? 6.655 -2.832 6.461 1.00 88.00 82 ARG A C 1
ATOM 647 O O . ARG A 1 82 ? 6.755 -4.051 6.585 1.00 88.00 82 ARG A O 1
ATOM 654 N N . ILE A 1 83 ? 5.510 -2.170 6.598 1.00 92.38 83 ILE A N 1
ATOM 655 C CA . ILE A 1 83 ? 4.209 -2.794 6.845 1.00 92.38 83 ILE A CA 1
ATOM 656 C C . ILE A 1 83 ? 3.282 -2.436 5.687 1.00 92.38 83 ILE A C 1
ATOM 658 O O . ILE A 1 83 ? 3.225 -1.273 5.283 1.00 92.38 83 ILE A O 1
ATOM 662 N N . LEU A 1 84 ? 2.573 -3.436 5.170 1.00 94.25 84 LEU A N 1
ATOM 663 C CA . LEU A 1 84 ? 1.544 -3.284 4.146 1.00 94.25 84 LEU A CA 1
ATOM 664 C C . LEU A 1 84 ? 0.188 -3.752 4.677 1.00 94.25 84 LEU A C 1
ATOM 666 O O . LEU A 1 84 ? 0.114 -4.557 5.604 1.00 94.25 84 LEU A O 1
ATOM 670 N N . PHE A 1 85 ? -0.880 -3.249 4.077 1.00 94.06 85 PHE A N 1
ATOM 671 C CA . PHE A 1 85 ? -2.261 -3.522 4.461 1.00 94.06 85 PHE A CA 1
ATOM 672 C C . PHE A 1 85 ? -3.002 -4.086 3.261 1.00 94.06 85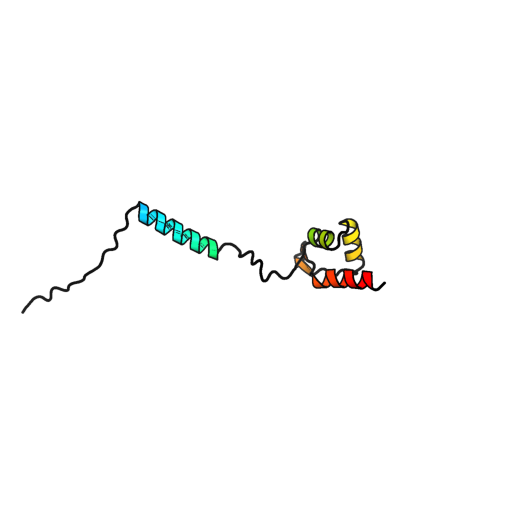 PHE A C 1
ATOM 674 O O . PHE A 1 85 ? -2.891 -3.536 2.169 1.00 94.06 85 PHE A O 1
ATOM 681 N N . SER A 1 86 ? -3.734 -5.182 3.438 1.00 93.25 86 SER A N 1
ATOM 682 C CA . SER A 1 86 ? -4.547 -5.720 2.352 1.00 93.25 86 SER A CA 1
ATOM 683 C C . SER A 1 86 ? -5.855 -4.940 2.230 1.00 93.25 86 SER A C 1
ATOM 685 O O . SER A 1 86 ? -6.402 -4.475 3.230 1.00 93.25 86 SER A O 1
ATOM 687 N N . LYS A 1 87 ? -6.385 -4.826 1.010 1.00 92.62 87 LYS A N 1
ATOM 688 C CA . LYS A 1 87 ? -7.723 -4.262 0.783 1.00 92.62 87 LYS A CA 1
ATOM 689 C C . LYS A 1 87 ? -8.797 -4.956 1.618 1.00 92.62 87 LYS A C 1
ATOM 691 O O . LYS A 1 87 ? -9.621 -4.284 2.219 1.00 92.62 87 LYS A O 1
ATOM 696 N N . VAL A 1 88 ? -8.736 -6.286 1.695 1.00 90.56 88 VAL A N 1
ATOM 697 C CA . VAL A 1 88 ? -9.707 -7.111 2.428 1.00 90.56 88 VAL A CA 1
ATOM 698 C C . VAL A 1 88 ? -9.770 -6.712 3.903 1.00 90.56 88 VAL A C 1
ATOM 700 O O . VAL A 1 88 ? -10.859 -6.552 4.445 1.00 90.56 88 VAL A O 1
ATOM 703 N N . ASP A 1 89 ? -8.618 -6.483 4.540 1.00 90.44 89 ASP A N 1
ATOM 704 C CA . ASP A 1 89 ? -8.575 -6.054 5.943 1.00 90.44 89 ASP A CA 1
ATOM 705 C C . ASP A 1 89 ? -9.176 -4.652 6.140 1.00 90.44 89 ASP A C 1
ATOM 707 O O . ASP A 1 89 ? -9.841 -4.394 7.145 1.00 90.44 89 ASP A O 1
ATOM 711 N N . LEU A 1 90 ? -8.945 -3.739 5.189 1.00 93.19 90 LEU A N 1
ATOM 712 C CA . LEU A 1 90 ? -9.495 -2.380 5.229 1.00 93.19 90 LEU A CA 1
ATOM 713 C C . LEU A 1 90 ? -11.013 -2.376 4.994 1.00 93.19 90 LEU A C 1
ATOM 715 O O . LEU A 1 90 ? -11.739 -1.690 5.712 1.00 93.19 90 LEU A O 1
ATOM 719 N N . ASP A 1 91 ? -11.498 -3.174 4.045 1.00 92.69 91 ASP A N 1
ATOM 720 C CA . ASP A 1 91 ? -12.926 -3.320 3.748 1.00 92.69 91 ASP A CA 1
ATOM 721 C C . ASP A 1 91 ? -13.678 -3.954 4.924 1.00 92.69 91 ASP A C 1
ATOM 723 O O . ASP A 1 91 ? -14.745 -3.477 5.309 1.00 92.69 91 ASP A O 1
ATOM 727 N N . MET A 1 92 ? -13.092 -4.971 5.562 1.00 91.19 92 MET A N 1
ATOM 728 C CA . MET A 1 92 ? -13.650 -5.589 6.768 1.00 91.19 92 MET A CA 1
ATOM 729 C C . MET A 1 92 ? -13.802 -4.568 7.904 1.00 91.19 92 MET A C 1
ATOM 731 O O . MET A 1 92 ? -14.811 -4.566 8.608 1.00 91.19 92 MET A O 1
ATOM 735 N N . TYR A 1 93 ? -12.829 -3.668 8.075 1.00 91.75 93 TYR A N 1
ATOM 736 C CA . TYR A 1 93 ? -12.948 -2.584 9.048 1.00 91.75 93 TYR A CA 1
ATOM 737 C C . TYR A 1 93 ? -14.113 -1.638 8.714 1.00 91.75 93 TYR A C 1
ATOM 739 O O . TYR A 1 93 ? -14.901 -1.311 9.602 1.00 91.75 93 TYR A O 1
ATOM 747 N N . LEU A 1 94 ? -14.258 -1.231 7.447 1.00 91.81 94 LEU A N 1
ATOM 748 C CA . LEU A 1 94 ? -15.366 -0.372 7.010 1.00 91.81 94 LEU A CA 1
ATOM 749 C C . LEU A 1 94 ? -16.730 -1.032 7.227 1.00 91.81 94 LEU A C 1
ATOM 751 O O . LEU A 1 94 ? -17.667 -0.358 7.651 1.00 91.81 94 LEU A O 1
ATOM 755 N N . GLN A 1 95 ? -16.833 -2.335 6.969 1.00 91.56 95 GLN A N 1
ATOM 756 C CA . GLN A 1 95 ? -18.060 -3.094 7.181 1.00 91.56 95 GLN A CA 1
ATOM 757 C C . GLN A 1 95 ? -18.439 -3.142 8.667 1.00 91.56 95 GLN A C 1
ATOM 759 O O . GLN A 1 95 ? -19.560 -2.789 9.026 1.00 91.56 95 GLN A O 1
ATOM 764 N N . ASN A 1 96 ? -17.479 -3.443 9.546 1.00 89.56 96 ASN A N 1
ATOM 765 C CA . ASN A 1 96 ? -17.702 -3.453 10.995 1.00 89.56 96 ASN A CA 1
ATOM 766 C C . ASN A 1 96 ? -18.137 -2.082 11.541 1.00 89.56 96 ASN A C 1
ATOM 768 O O . ASN A 1 96 ? -18.877 -2.012 12.519 1.00 89.56 96 ASN A O 1
ATOM 772 N N . CYS A 1 97 ? -17.681 -0.984 10.932 1.00 86.69 97 CYS A N 1
ATOM 773 C CA . CYS A 1 97 ? -18.115 0.365 11.300 1.00 86.69 97 CYS A CA 1
ATOM 774 C C . CYS A 1 97 ? -19.529 0.721 10.820 1.00 86.69 97 CYS A C 1
ATOM 776 O O . CYS A 1 97 ? -20.078 1.692 11.322 1.00 86.69 97 CYS A O 1
ATOM 778 N N . ARG A 1 98 ? -20.093 0.003 9.840 1.00 81.31 98 ARG A N 1
ATOM 779 C CA . ARG A 1 98 ? -21.469 0.218 9.353 1.00 81.31 98 ARG A CA 1
ATOM 780 C C . ARG A 1 98 ? -22.507 -0.588 10.130 1.00 81.31 98 ARG A C 1
ATOM 782 O O . ARG A 1 98 ? -23.672 -0.213 10.136 1.00 81.31 98 ARG A O 1
ATOM 789 N N . GLU A 1 99 ? -22.091 -1.703 10.721 1.00 68.88 99 GLU A N 1
ATOM 790 C CA . GLU A 1 99 ? -22.962 -2.628 11.460 1.00 68.88 99 GLU A CA 1
ATOM 791 C C . GLU A 1 99 ? -23.101 -2.277 12.955 1.00 68.88 99 GLU A C 1
ATOM 793 O O . GLU A 1 99 ? -23.866 -2.930 13.660 1.00 68.88 99 GLU A O 1
ATOM 798 N N . ASN A 1 100 ? -22.395 -1.244 13.431 1.00 52.94 100 ASN A N 1
ATOM 799 C CA . ASN A 1 100 ? -22.512 -0.676 14.781 1.00 52.94 100 ASN A CA 1
ATOM 800 C C . ASN A 1 100 ? -23.032 0.760 14.717 1.00 52.94 100 ASN A C 1
ATOM 802 O O . ASN A 1 100 ? -23.751 1.156 15.659 1.00 52.94 100 ASN A O 1
#

pLDDT: mean 80.32, std 16.2, range [43.44, 96.44]

Secondary structure (DSSP, 8-state):
----------------HHHHHHHHHHHHHHHHHHHS----TTS---EE-HHHHHHHTT--HHHHHHHHHTTSS--EEEETTEEEEEHHHHHHHHHHHH--

Radius of gyration: 29.47 Å; Cα contacts (8 Å, |Δi|>4): 57; chains: 1; bounding box: 58×46×84 Å